Protein AF-A0A7V8AJM8-F1 (afdb_monomer)

Secondary structure (DSSP, 8-state):
----EEEE-TTS--EEEESSHHHHHHHHHHH-TT-EEE-TTS-EE-GGGEEEETTEEEETTTBS--HHHHHHHHHHHHHHTT-HHHHHHHHHTT--TT-B-TT--BHHHHHHHHT-HHHHHHHHHTT--TT-B-TT--BHHHHHHHTT-HHHHHHHHTT--

Radius of gyration: 16.64 Å; Cα contacts (8 Å, |Δi|>4): 277; chains: 1; bounding box: 39×29×52 Å

Structure (mmCIF, N/CA/C/O backbone):
data_AF-A0A7V8AJM8-F1
#
_entry.id   AF-A0A7V8AJM8-F1
#
loop_
_atom_site.group_PDB
_atom_site.id
_atom_site.type_symbol
_atom_site.label_atom_id
_atom_site.label_alt_id
_atom_site.label_comp_id
_atom_site.label_asym_id
_atom_site.label_entity_id
_atom_site.label_seq_id
_atom_site.pdbx_PDB_ins_code
_atom_site.Cartn_x
_atom_site.Cartn_y
_atom_site.Cartn_z
_atom_site.occupancy
_atom_site.B_iso_or_equiv
_atom_site.auth_seq_id
_atom_site.auth_comp_id
_atom_site.auth_asym_id
_atom_site.auth_atom_id
_atom_site.pdbx_PDB_model_num
ATOM 1 N N . MET A 1 1 ? 9.831 -7.418 -32.998 1.00 41.06 1 MET A N 1
ATOM 2 C CA . MET A 1 1 ? 9.689 -6.033 -32.496 1.00 41.06 1 MET A CA 1
ATOM 3 C C . MET A 1 1 ? 10.605 -5.941 -31.285 1.00 41.06 1 MET A C 1
ATOM 5 O O . MET A 1 1 ? 10.475 -6.839 -30.460 1.00 41.06 1 MET A O 1
ATOM 9 N N . PRO A 1 2 ? 11.560 -5.000 -31.186 1.00 46.84 2 PRO A N 1
ATOM 10 C CA . PRO A 1 2 ? 12.350 -4.884 -29.964 1.00 46.84 2 PRO A CA 1
ATOM 11 C C . PRO A 1 2 ? 11.398 -4.559 -28.809 1.00 46.84 2 PRO A C 1
ATOM 13 O O . PRO A 1 2 ? 10.550 -3.670 -28.919 1.00 46.84 2 PRO A O 1
ATOM 16 N N . SER A 1 3 ? 11.476 -5.359 -27.752 1.00 53.22 3 SER A N 1
ATOM 17 C CA . SER A 1 3 ? 10.741 -5.159 -26.510 1.00 53.22 3 SER A CA 1
ATOM 18 C C . SER A 1 3 ? 11.197 -3.839 -25.893 1.00 53.22 3 SER A C 1
ATOM 20 O O . SER A 1 3 ? 12.271 -3.790 -25.307 1.00 53.22 3 SER A O 1
ATOM 22 N N . ARG A 1 4 ? 10.427 -2.757 -26.060 1.00 66.94 4 ARG A N 1
ATOM 23 C CA . ARG A 1 4 ? 10.774 -1.463 -25.459 1.00 66.94 4 ARG A CA 1
ATOM 24 C C . ARG A 1 4 ? 10.470 -1.500 -23.969 1.00 66.94 4 ARG A C 1
ATOM 26 O O . ARG A 1 4 ? 9.311 -1.630 -23.579 1.00 66.94 4 ARG A O 1
ATOM 33 N N . TYR A 1 5 ? 11.518 -1.389 -23.166 1.00 68.81 5 TY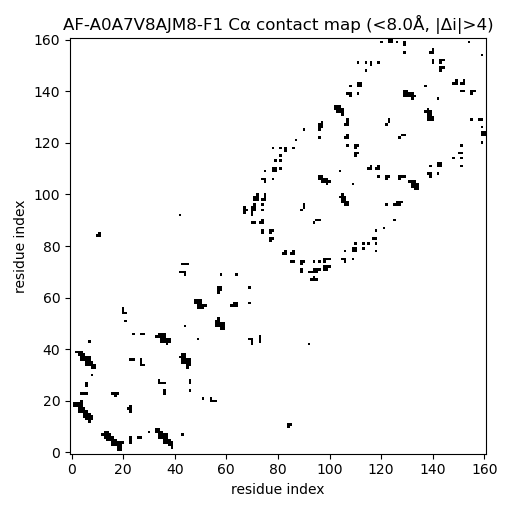R A N 1
ATOM 34 C CA . TYR A 1 5 ? 11.423 -1.139 -21.734 1.00 68.81 5 TYR A CA 1
ATOM 35 C C . TYR A 1 5 ? 11.445 0.365 -21.507 1.00 68.81 5 TYR A C 1
ATOM 37 O O . TYR A 1 5 ? 12.079 1.098 -22.269 1.00 68.81 5 TYR A O 1
ATOM 45 N N . TYR A 1 6 ? 10.763 0.837 -20.470 1.00 69.00 6 TYR A N 1
ATOM 46 C CA . TYR A 1 6 ? 10.775 2.255 -20.132 1.00 69.00 6 TYR A CA 1
ATOM 47 C C . TYR A 1 6 ? 11.229 2.480 -18.704 1.00 69.00 6 TYR A C 1
ATOM 49 O O . TYR A 1 6 ? 11.134 1.590 -17.871 1.00 69.00 6 TYR A O 1
ATOM 57 N N . VAL A 1 7 ? 11.696 3.684 -18.407 1.00 68.56 7 VAL A N 1
ATOM 58 C CA . VAL A 1 7 ? 11.983 4.093 -17.036 1.00 68.56 7 VAL A CA 1
ATOM 59 C C . VAL A 1 7 ? 11.163 5.325 -16.694 1.00 68.56 7 VAL A C 1
ATOM 61 O O . VAL A 1 7 ? 11.312 6.349 -17.364 1.00 68.56 7 VAL A O 1
ATOM 64 N N . LEU A 1 8 ? 10.329 5.201 -1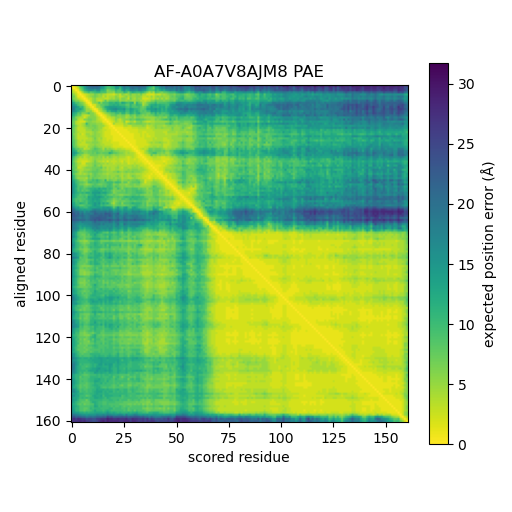5.657 1.00 68.44 8 LEU A N 1
ATOM 65 C CA . LEU A 1 8 ? 9.558 6.279 -15.038 1.00 68.44 8 LEU A CA 1
ATOM 66 C C . LEU A 1 8 ? 10.362 6.915 -13.900 1.00 68.44 8 LEU A C 1
ATOM 68 O O . LEU A 1 8 ? 10.925 6.195 -13.079 1.00 68.44 8 LEU A O 1
ATOM 72 N N . ALA A 1 9 ? 10.396 8.247 -13.847 1.00 63.47 9 ALA A N 1
ATOM 73 C CA . ALA A 1 9 ? 10.936 9.013 -12.715 1.00 63.47 9 ALA A CA 1
ATOM 74 C C . ALA A 1 9 ? 9.869 9.273 -11.627 1.00 63.47 9 ALA A C 1
ATOM 76 O O . ALA A 1 9 ? 8.682 9.039 -11.870 1.00 63.47 9 ALA A O 1
ATOM 77 N N . ASP A 1 10 ? 10.288 9.821 -10.477 1.00 57.84 10 ASP A N 1
ATOM 78 C CA . ASP A 1 10 ? 9.499 10.083 -9.249 1.00 57.84 10 ASP A CA 1
ATOM 79 C C . ASP A 1 10 ? 8.107 10.713 -9.448 1.00 57.84 10 ASP A C 1
ATOM 81 O O . ASP A 1 10 ? 7.215 10.570 -8.613 1.00 57.84 10 ASP A O 1
ATOM 85 N N . SER A 1 11 ? 7.894 11.420 -10.557 1.00 56.25 11 SER A N 1
ATOM 86 C CA . SER A 1 11 ? 6.644 12.113 -10.882 1.00 56.25 11 SER A CA 1
ATOM 87 C C . SER A 1 11 ? 5.763 11.398 -11.918 1.00 56.25 11 SER A C 1
ATOM 89 O O . SER A 1 11 ? 4.762 11.966 -12.353 1.00 56.25 11 SER A O 1
ATOM 91 N N . CYS A 1 12 ? 6.123 10.186 -12.363 1.00 55.50 12 CYS A N 1
ATOM 92 C CA . CYS A 1 12 ? 5.545 9.491 -13.529 1.00 55.50 12 CYS A CA 1
ATOM 93 C C . CYS A 1 12 ? 5.578 10.292 -14.854 1.00 55.50 12 CYS A C 1
ATOM 95 O O . CYS A 1 12 ? 4.997 9.842 -15.841 1.00 55.50 12 CYS A O 1
ATOM 97 N N . ALA A 1 13 ? 6.232 11.459 -14.904 1.00 52.03 13 ALA A N 1
ATOM 98 C CA . ALA A 1 13 ? 6.167 12.374 -16.047 1.00 52.03 13 ALA A CA 1
ATOM 99 C C . ALA A 1 13 ? 7.262 12.130 -17.100 1.00 52.03 13 ALA A C 1
ATOM 101 O O . ALA A 1 13 ? 7.064 12.429 -18.275 1.00 52.03 13 ALA A O 1
ATOM 102 N N . GLU A 1 14 ? 8.407 11.578 -16.697 1.00 58.50 14 GLU A N 1
ATOM 103 C CA . GLU A 1 14 ? 9.519 11.284 -17.603 1.00 58.50 14 GLU A CA 1
ATOM 104 C C . GLU A 1 14 ? 9.542 9.802 -17.970 1.00 58.50 14 GLU A C 1
ATOM 106 O O . GLU A 1 14 ? 9.678 8.950 -17.095 1.00 58.50 14 GLU A O 1
ATOM 111 N N . VAL A 1 15 ? 9.443 9.508 -19.269 1.00 63.44 15 VAL A N 1
ATOM 112 C CA . VAL A 1 15 ? 9.525 8.157 -19.833 1.00 63.44 15 VAL A CA 1
ATOM 113 C C . VAL A 1 15 ? 10.744 8.102 -20.750 1.00 63.44 15 VAL A C 1
ATOM 115 O O . VAL A 1 15 ? 10.738 8.702 -21.823 1.00 63.44 15 VAL A O 1
ATOM 118 N N . VAL A 1 16 ? 11.787 7.373 -20.352 1.00 73.81 16 VAL A N 1
ATOM 119 C CA . VAL A 1 16 ? 12.937 7.091 -21.235 1.00 73.81 16 VAL A CA 1
ATOM 120 C C . VAL A 1 16 ? 12.823 5.660 -21.730 1.00 73.81 16 VAL A C 1
ATOM 122 O O . VAL A 1 16 ? 12.668 4.755 -20.916 1.00 73.81 16 VAL A O 1
ATOM 125 N N . GLY A 1 17 ? 12.836 5.471 -23.051 1.00 73.75 17 GLY A N 1
ATOM 126 C CA . GLY A 1 17 ? 12.736 4.159 -23.687 1.00 73.75 17 GLY A CA 1
ATOM 127 C C . GLY A 1 17 ? 14.103 3.527 -23.935 1.00 73.75 17 GLY A C 1
ATOM 128 O O . GLY A 1 17 ? 15.051 4.220 -24.295 1.00 73.75 17 GLY A O 1
ATOM 129 N N . PHE A 1 18 ? 14.168 2.209 -23.785 1.00 77.00 18 PHE A N 1
ATOM 130 C CA . PHE A 1 18 ? 15.361 1.390 -23.967 1.00 77.00 18 PHE A CA 1
ATOM 131 C C . PHE A 1 18 ? 15.020 0.165 -24.821 1.00 77.00 18 PHE A C 1
ATOM 133 O O . PHE A 1 18 ? 13.945 -0.422 -24.672 1.00 77.00 18 PHE A O 1
ATOM 140 N N . ASP A 1 19 ? 15.933 -0.214 -25.716 1.00 78.75 19 ASP A N 1
ATOM 141 C CA . ASP A 1 19 ? 15.743 -1.343 -26.640 1.00 78.75 19 ASP A CA 1
ATOM 142 C C . ASP A 1 19 ? 16.055 -2.705 -26.000 1.00 78.75 19 ASP A C 1
ATOM 144 O O . ASP A 1 19 ? 15.661 -3.747 -26.530 1.00 78.75 19 ASP A O 1
ATOM 148 N N . ASP A 1 20 ? 16.736 -2.705 -24.854 1.00 77.00 20 ASP A N 1
ATOM 149 C CA . ASP A 1 20 ? 17.059 -3.897 -24.086 1.00 77.00 20 ASP A CA 1
ATOM 150 C C . ASP A 1 20 ? 16.900 -3.669 -22.577 1.00 77.00 20 ASP A C 1
ATOM 152 O O . ASP A 1 20 ? 16.936 -2.546 -22.062 1.00 77.00 20 ASP A O 1
ATOM 156 N N . LEU A 1 21 ? 16.709 -4.780 -21.871 1.00 71.19 21 LEU A N 1
ATOM 157 C CA . LEU A 1 21 ? 16.425 -4.786 -20.446 1.00 71.19 21 LEU A CA 1
ATOM 158 C C . LEU A 1 21 ? 17.625 -4.361 -19.590 1.00 71.19 21 LEU A C 1
ATOM 160 O O . LEU A 1 21 ? 17.435 -3.704 -18.572 1.00 71.19 21 LEU A O 1
ATOM 164 N N . VAL A 1 22 ? 18.843 -4.734 -19.986 1.00 76.31 22 VAL A N 1
ATOM 165 C CA . VAL A 1 22 ? 20.059 -4.484 -19.195 1.00 76.31 22 VAL A CA 1
ATOM 166 C C . VAL A 1 22 ? 20.358 -2.988 -19.160 1.00 76.31 22 VAL A C 1
ATOM 168 O O . VAL A 1 22 ? 20.676 -2.427 -18.108 1.00 76.31 22 VAL A O 1
ATOM 171 N N . THR A 1 23 ? 20.191 -2.313 -20.296 1.00 79.94 23 THR A N 1
ATOM 172 C CA . THR A 1 23 ? 20.344 -0.861 -20.383 1.00 79.94 23 THR A CA 1
ATOM 173 C C . THR A 1 23 ? 19.246 -0.142 -19.597 1.00 79.94 23 THR A C 1
ATOM 175 O O . THR A 1 23 ? 19.545 0.803 -18.864 1.00 79.94 23 THR A O 1
ATOM 178 N N . ALA A 1 24 ? 17.995 -0.614 -19.675 1.00 75.88 24 ALA A N 1
ATOM 179 C CA . ALA A 1 24 ? 16.896 -0.067 -18.878 1.00 75.88 24 ALA A CA 1
ATOM 180 C C . ALA A 1 24 ? 17.152 -0.203 -17.367 1.00 75.88 24 ALA A C 1
ATOM 182 O O . ALA A 1 24 ? 16.954 0.758 -16.624 1.00 75.88 24 ALA A O 1
ATOM 183 N N . GLU A 1 25 ? 17.626 -1.372 -16.921 1.00 73.50 25 GLU A N 1
ATOM 184 C CA . GLU A 1 25 ? 17.971 -1.662 -15.524 1.00 73.50 25 GLU A CA 1
ATOM 185 C C . GLU A 1 25 ? 19.104 -0.755 -15.028 1.00 73.50 25 GLU A C 1
ATOM 187 O O . GLU A 1 25 ? 19.001 -0.115 -13.983 1.00 73.50 25 GLU A O 1
ATOM 192 N N . THR A 1 26 ? 20.171 -0.630 -15.814 1.00 76.12 26 THR A N 1
ATOM 193 C CA . THR A 1 26 ? 21.302 0.233 -15.460 1.00 76.12 26 THR A CA 1
ATOM 194 C C . THR A 1 26 ? 20.854 1.691 -15.33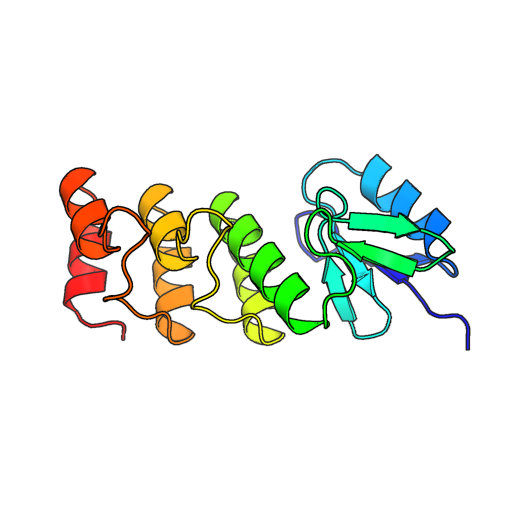3 1.00 76.12 26 THR A C 1
ATOM 196 O O . THR A 1 26 ? 21.235 2.384 -14.390 1.00 76.12 26 THR A O 1
ATOM 199 N N . ALA A 1 27 ? 20.001 2.158 -16.248 1.00 77.94 27 ALA A N 1
ATOM 200 C CA . ALA A 1 27 ? 19.500 3.526 -16.238 1.00 77.94 27 ALA A CA 1
ATOM 201 C C . ALA A 1 27 ? 18.556 3.815 -15.062 1.00 77.94 27 ALA A C 1
ATOM 203 O O . ALA A 1 27 ? 18.610 4.903 -14.488 1.00 77.94 27 ALA A O 1
ATOM 204 N N . VAL A 1 28 ? 17.692 2.866 -14.691 1.00 75.25 28 VAL A N 1
ATOM 205 C CA . VAL A 1 28 ? 16.796 3.042 -13.541 1.00 75.25 28 VAL A CA 1
ATOM 206 C C . VAL A 1 28 ? 17.559 2.985 -12.217 1.00 75.25 28 VAL A C 1
ATOM 208 O O . VAL A 1 28 ? 17.296 3.807 -11.346 1.00 75.25 28 VAL A O 1
ATOM 211 N N . LEU A 1 29 ? 18.566 2.111 -12.088 1.00 73.56 29 LEU A N 1
ATOM 212 C CA . LEU A 1 29 ? 19.439 2.060 -10.910 1.00 73.56 29 LEU A CA 1
ATOM 213 C C . LEU A 1 29 ? 20.261 3.347 -10.760 1.00 73.56 29 LEU A C 1
ATOM 215 O O . LEU A 1 29 ? 20.415 3.855 -9.652 1.00 73.56 29 LEU A O 1
ATOM 219 N N . ALA A 1 30 ? 20.743 3.912 -11.873 1.00 78.50 30 ALA A N 1
ATOM 220 C CA . ALA A 1 30 ? 21.486 5.172 -11.877 1.00 78.50 30 ALA A CA 1
ATOM 221 C C . ALA A 1 30 ? 20.635 6.389 -11.471 1.00 78.50 30 ALA A C 1
ATOM 223 O O . ALA A 1 30 ? 21.182 7.380 -10.990 1.00 78.50 30 ALA A O 1
ATOM 224 N N . ARG A 1 31 ? 19.309 6.329 -11.656 1.00 73.88 31 ARG A N 1
ATOM 225 C CA . ARG A 1 31 ? 18.384 7.404 -11.261 1.00 73.88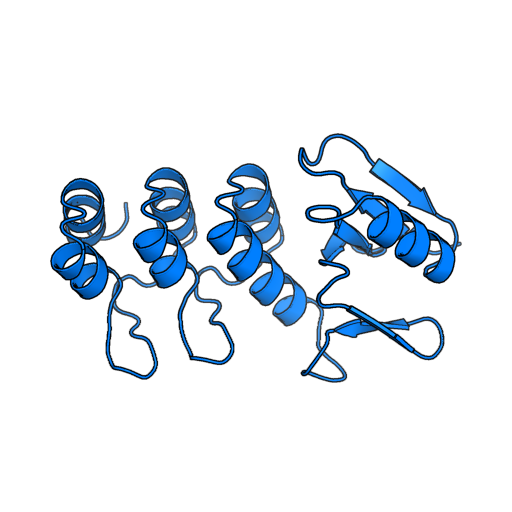 31 ARG A CA 1
ATOM 226 C C . ARG A 1 31 ? 18.121 7.463 -9.754 1.00 73.88 31 ARG A C 1
ATOM 228 O O . ARG A 1 31 ? 17.720 8.518 -9.276 1.00 73.88 31 ARG A O 1
ATOM 235 N N . GLY A 1 32 ? 18.399 6.390 -9.016 1.00 66.19 32 GLY A N 1
ATOM 236 C CA . GLY A 1 32 ? 18.229 6.341 -7.564 1.00 66.19 32 GLY A CA 1
ATOM 237 C C . GLY A 1 32 ? 16.816 5.960 -7.115 1.00 66.19 32 GLY A C 1
ATOM 238 O O . GLY A 1 32 ? 16.012 5.429 -7.885 1.00 66.19 32 GLY A O 1
ATOM 239 N N . GLU A 1 33 ? 16.538 6.167 -5.825 1.00 62.78 33 GLU A N 1
ATOM 240 C CA . GLU A 1 33 ? 15.267 5.776 -5.209 1.00 62.78 33 GLU A CA 1
ATOM 241 C C . GLU A 1 33 ? 14.077 6.448 -5.903 1.00 62.78 33 GLU A C 1
ATOM 243 O O . GLU A 1 33 ? 14.071 7.658 -6.081 1.00 62.78 33 GLU A O 1
ATOM 248 N N . GLY A 1 34 ? 13.061 5.652 -6.264 1.00 63.44 34 GLY A N 1
ATOM 249 C CA . GLY A 1 34 ? 11.808 6.159 -6.838 1.00 63.44 34 GLY A CA 1
ATOM 250 C C . GLY A 1 34 ? 11.721 6.140 -8.368 1.00 63.44 34 GLY A C 1
ATOM 251 O O . GLY A 1 34 ? 10.672 6.451 -8.931 1.00 63.44 34 GLY A O 1
ATOM 252 N N . ALA A 1 35 ? 12.763 5.663 -9.053 1.00 72.88 35 ALA A N 1
ATOM 253 C CA . ALA A 1 35 ? 12.674 5.307 -10.463 1.00 72.88 35 ALA A CA 1
ATOM 254 C C . ALA A 1 35 ? 12.101 3.884 -10.649 1.00 72.88 35 ALA A C 1
ATOM 256 O O . ALA A 1 35 ? 12.428 2.970 -9.894 1.00 72.88 35 ALA A O 1
ATOM 257 N N . TYR A 1 36 ? 11.249 3.686 -11.660 1.00 74.88 36 TYR A N 1
ATOM 258 C CA . TYR A 1 36 ? 10.572 2.408 -11.928 1.00 74.88 36 TYR A CA 1
ATOM 259 C C . TYR A 1 36 ? 10.830 1.950 -13.354 1.00 74.88 36 TYR A C 1
ATOM 261 O O . TYR A 1 36 ? 10.692 2.725 -14.299 1.00 74.88 36 TYR A O 1
ATOM 269 N N . LEU A 1 37 ? 11.146 0.671 -13.516 1.00 74.75 37 LEU A N 1
ATOM 270 C CA . LEU A 1 37 ? 11.285 0.029 -14.811 1.00 74.75 37 LEU A CA 1
ATOM 271 C C . LEU A 1 37 ? 9.921 -0.455 -15.285 1.00 74.75 37 LEU A C 1
ATOM 273 O O . LEU A 1 37 ? 9.244 -1.185 -14.581 1.00 74.75 37 LEU A O 1
ATOM 277 N N . VAL A 1 38 ? 9.506 -0.071 -16.478 1.00 73.56 38 VAL A N 1
ATOM 278 C CA . VAL A 1 38 ? 8.238 -0.468 -17.077 1.00 73.56 38 VAL A CA 1
ATOM 279 C C . VAL A 1 38 ? 8.499 -1.538 -18.124 1.00 73.56 38 VAL A C 1
ATOM 281 O O . VAL A 1 38 ? 9.305 -1.330 -19.035 1.00 73.56 38 VAL A O 1
ATOM 284 N N . ASP A 1 39 ? 7.827 -2.681 -18.005 1.00 69.88 39 ASP A N 1
ATOM 285 C CA . ASP A 1 39 ? 7.912 -3.730 -19.019 1.00 69.88 39 ASP A CA 1
ATOM 286 C C . ASP A 1 39 ? 7.105 -3.399 -20.286 1.00 69.88 39 ASP A C 1
ATOM 288 O O . ASP A 1 39 ? 6.390 -2.401 -20.389 1.00 69.88 39 ASP A O 1
ATOM 292 N N . THR A 1 40 ? 7.190 -4.294 -21.268 1.00 67.69 40 THR A N 1
ATOM 293 C CA . THR A 1 40 ? 6.449 -4.188 -22.535 1.00 67.69 40 THR A CA 1
ATOM 294 C C . THR A 1 40 ? 4.923 -4.199 -22.397 1.00 67.69 40 THR A C 1
ATOM 296 O O . THR A 1 40 ? 4.238 -3.836 -23.350 1.00 67.69 40 THR A O 1
ATOM 299 N N . GLN A 1 41 ? 4.377 -4.614 -21.251 1.00 66.62 41 GLN A N 1
ATOM 300 C CA . GLN A 1 41 ? 2.940 -4.575 -20.960 1.00 66.62 41 GLN A CA 1
ATOM 301 C C . GLN A 1 41 ? 2.531 -3.252 -20.291 1.00 66.62 41 GLN A C 1
ATOM 303 O O . GLN A 1 41 ? 1.351 -3.008 -20.028 1.00 66.62 41 GLN A O 1
ATOM 308 N N . GLY A 1 42 ? 3.492 -2.362 -20.036 1.00 68.50 42 GLY A N 1
ATOM 309 C CA . GLY A 1 42 ? 3.237 -1.082 -19.398 1.00 68.50 42 GLY A CA 1
ATOM 310 C C . GLY A 1 42 ? 3.070 -1.194 -17.884 1.00 68.50 42 GLY A C 1
ATOM 311 O O . GLY A 1 42 ? 2.386 -0.340 -17.309 1.00 68.50 42 GLY A O 1
ATOM 312 N N . VAL A 1 43 ? 3.632 -2.232 -17.250 1.00 67.50 43 VAL A N 1
ATOM 313 C CA . VAL A 1 43 ? 3.651 -2.351 -15.787 1.00 67.50 43 VAL A CA 1
ATOM 314 C C . VAL A 1 43 ? 4.958 -1.827 -15.226 1.00 67.50 43 VAL A C 1
ATOM 316 O O . VAL A 1 43 ? 6.010 -2.312 -15.640 1.00 67.50 43 VAL A O 1
ATOM 319 N N . PRO A 1 44 ? 4.910 -0.852 -14.298 1.00 71.38 44 PRO A N 1
ATOM 320 C CA . PRO A 1 44 ? 6.099 -0.385 -13.602 1.00 71.38 44 PRO A CA 1
ATOM 321 C C . PRO A 1 44 ? 6.528 -1.416 -12.563 1.00 71.38 44 PRO A C 1
ATOM 323 O O . PRO A 1 44 ? 5.672 -2.000 -11.915 1.00 71.38 44 PRO A O 1
ATOM 326 N N . TYR A 1 45 ? 7.828 -1.564 -12.355 1.00 70.81 45 TYR A N 1
ATOM 327 C CA . TYR A 1 45 ? 8.476 -2.388 -11.346 1.00 70.81 45 TYR A CA 1
ATOM 328 C C . TYR A 1 45 ? 9.577 -1.584 -10.675 1.00 70.81 45 TYR A C 1
ATOM 330 O O . TYR A 1 45 ? 10.342 -0.879 -11.337 1.00 70.81 45 TYR A O 1
ATOM 338 N N . GLN A 1 46 ? 9.681 -1.715 -9.361 1.00 68.12 46 GLN A N 1
ATOM 339 C CA . GLN A 1 46 ? 10.806 -1.157 -8.629 1.00 68.12 46 GLN A CA 1
ATOM 340 C C . GLN A 1 46 ? 12.092 -1.956 -8.852 1.00 68.12 46 GLN A C 1
ATOM 342 O O . GLN A 1 46 ? 12.087 -3.162 -8.624 1.00 68.12 46 GLN A O 1
ATOM 347 N N . PRO A 1 47 ? 13.211 -1.315 -9.233 1.00 65.69 47 PRO A N 1
ATOM 348 C CA . PRO A 1 47 ? 14.480 -2.006 -9.468 1.00 65.69 47 PRO A CA 1
ATOM 349 C C . PRO A 1 47 ? 15.037 -2.663 -8.211 1.00 65.69 47 PRO A C 1
ATOM 351 O O . PRO A 1 47 ? 15.643 -3.722 -8.294 1.00 65.69 47 PRO A O 1
ATOM 354 N N . SER A 1 48 ? 14.808 -2.050 -7.046 1.00 65.31 48 SER A N 1
ATOM 355 C CA . SER A 1 48 ? 15.195 -2.580 -5.732 1.00 65.31 48 SER A CA 1
ATOM 356 C C . SER A 1 48 ? 14.550 -3.931 -5.433 1.00 65.31 48 SER A C 1
ATOM 358 O O . SER A 1 48 ? 15.076 -4.692 -4.630 1.00 65.31 48 SER A O 1
ATOM 360 N N . LEU A 1 49 ? 13.427 -4.233 -6.081 1.00 63.44 49 LEU A N 1
ATOM 361 C CA . LEU A 1 49 ? 12.704 -5.487 -5.964 1.00 63.44 49 LEU A CA 1
ATOM 362 C C . LEU A 1 49 ? 12.915 -6.380 -7.185 1.00 63.44 49 LEU A C 1
ATOM 364 O O . LEU A 1 49 ? 12.260 -7.409 -7.285 1.00 63.44 49 LEU A O 1
ATOM 368 N N . LEU A 1 50 ? 13.828 -6.035 -8.095 1.00 66.69 50 LEU A N 1
ATOM 369 C CA . LEU A 1 50 ? 14.130 -6.797 -9.299 1.00 66.69 50 LEU A CA 1
ATOM 370 C C . LEU A 1 50 ? 15.555 -7.364 -9.274 1.00 66.69 50 LEU A C 1
ATOM 372 O O . LEU A 1 50 ? 16.460 -6.848 -8.629 1.00 66.69 50 LEU A O 1
ATOM 376 N N . ARG A 1 51 ? 15.753 -8.446 -10.020 1.00 65.44 51 ARG A N 1
ATOM 377 C CA . ARG A 1 51 ? 17.044 -9.012 -10.391 1.00 65.44 51 ARG A CA 1
ATOM 378 C C . ARG A 1 51 ? 16.976 -9.431 -11.850 1.00 65.44 51 ARG A C 1
ATOM 380 O O . ARG A 1 51 ? 16.061 -10.159 -12.233 1.00 65.44 51 ARG A O 1
ATOM 387 N N . VAL A 1 52 ? 17.946 -9.027 -12.662 1.00 63.69 52 VAL A N 1
ATOM 388 C CA . VAL A 1 52 ? 18.069 -9.563 -14.019 1.00 63.69 52 VAL A CA 1
ATOM 389 C C . VAL A 1 52 ? 18.854 -10.869 -14.010 1.00 63.69 52 VAL A C 1
ATOM 391 O O . VAL A 1 52 ? 20.015 -10.926 -13.611 1.00 63.69 52 VAL A O 1
ATOM 394 N N . GLU A 1 53 ? 18.220 -11.937 -14.490 1.00 66.56 53 GLU A N 1
ATOM 395 C CA . GLU A 1 53 ? 18.875 -13.221 -14.746 1.00 66.56 53 GLU A CA 1
ATOM 396 C C . GLU A 1 53 ? 18.529 -13.704 -16.156 1.00 66.56 53 GLU A C 1
ATOM 398 O O . GLU A 1 53 ? 17.363 -13.764 -16.549 1.00 66.56 53 GLU A O 1
ATOM 403 N N . GLY A 1 54 ? 19.552 -14.025 -16.956 1.00 64.62 54 GLY A N 1
ATOM 404 C CA . GLY A 1 54 ? 19.366 -14.551 -18.314 1.00 64.62 54 GLY A CA 1
ATOM 405 C C . GLY A 1 54 ? 18.571 -13.632 -19.255 1.00 64.62 54 GLY A C 1
ATOM 406 O O . GLY A 1 54 ? 17.871 -14.129 -20.135 1.00 64.62 54 GLY A O 1
ATOM 407 N N . GLY A 1 55 ? 18.631 -12.308 -19.053 1.00 62.06 55 GLY A N 1
ATOM 408 C CA . GLY A 1 55 ? 17.885 -11.324 -19.850 1.00 62.06 55 GLY A CA 1
ATOM 409 C C . GLY A 1 55 ? 16.398 -11.214 -19.496 1.00 62.06 55 GLY A C 1
ATOM 410 O O . GLY A 1 55 ? 15.615 -10.702 -20.295 1.00 62.06 55 GLY A O 1
ATOM 411 N N . ARG A 1 56 ? 15.990 -11.703 -18.320 1.00 61.31 56 ARG A N 1
ATOM 412 C CA . ARG A 1 56 ? 14.623 -11.593 -17.795 1.00 61.31 56 ARG A CA 1
ATOM 413 C C . ARG A 1 56 ? 14.622 -10.851 -16.466 1.00 61.31 56 ARG A C 1
ATOM 415 O O . ARG A 1 56 ? 15.547 -11.005 -15.677 1.00 61.31 56 ARG A O 1
ATOM 422 N N . LEU A 1 57 ? 13.553 -10.100 -16.219 1.00 59.84 57 LEU A N 1
ATOM 423 C CA . LEU A 1 57 ? 13.250 -9.522 -14.913 1.00 59.84 57 LEU A CA 1
ATOM 424 C C . LEU A 1 57 ? 12.725 -10.620 -13.991 1.00 59.84 57 LEU A C 1
ATOM 426 O O . LEU A 1 57 ? 11.691 -11.226 -14.276 1.00 59.84 57 LEU A O 1
ATOM 430 N N . LEU A 1 58 ? 13.424 -10.858 -12.891 1.00 57.06 58 LEU A N 1
ATOM 431 C CA . LEU A 1 58 ? 12.936 -11.623 -11.751 1.00 57.06 58 LEU A CA 1
ATOM 432 C C . LEU A 1 58 ? 12.654 -10.650 -10.615 1.00 57.06 58 LEU A C 1
ATOM 434 O O . LEU A 1 58 ? 13.385 -9.684 -10.460 1.00 57.06 58 LEU A O 1
ATOM 438 N N . TYR A 1 59 ? 11.630 -10.890 -9.806 1.00 59.22 59 TYR A N 1
ATOM 439 C CA . TYR A 1 59 ? 11.425 -10.103 -8.590 1.00 59.22 59 TYR A CA 1
ATOM 440 C C . TYR A 1 59 ? 12.183 -10.772 -7.427 1.00 59.22 59 TYR A C 1
ATOM 442 O O . TYR A 1 59 ? 12.152 -12.002 -7.289 1.00 59.22 59 TYR A O 1
ATOM 450 N N . MET A 1 60 ? 12.862 -9.996 -6.583 1.00 52.44 60 MET A N 1
ATOM 451 C CA . MET A 1 60 ? 13.623 -10.512 -5.445 1.00 52.44 60 MET A CA 1
ATOM 452 C C . MET A 1 60 ? 12.713 -11.293 -4.482 1.00 52.44 60 MET A C 1
ATOM 454 O O . MET A 1 60 ? 11.678 -10.801 -4.043 1.00 52.44 60 MET A O 1
ATOM 458 N N . GLY A 1 61 ? 13.119 -12.518 -4.132 1.00 47.72 61 GLY A N 1
ATOM 459 C CA . GLY A 1 61 ? 12.493 -13.325 -3.075 1.00 47.72 61 GLY A CA 1
ATOM 460 C C . GLY A 1 61 ? 11.322 -14.227 -3.482 1.00 47.72 61 GLY A C 1
ATOM 461 O O . GLY A 1 61 ? 10.862 -14.996 -2.644 1.00 47.72 61 GLY A O 1
ATOM 462 N N . LEU A 1 62 ? 10.854 -14.193 -4.734 1.00 45.12 62 LEU A N 1
ATOM 463 C CA . LEU A 1 62 ? 9.643 -14.929 -5.148 1.00 45.12 62 LEU A CA 1
ATOM 464 C C . LEU A 1 62 ? 9.803 -15.773 -6.434 1.00 45.12 62 LEU A C 1
ATOM 466 O O . LEU A 1 62 ? 8.856 -16.422 -6.871 1.00 45.12 62 LEU A O 1
ATOM 470 N N . GLY A 1 63 ? 11.003 -15.848 -7.021 1.00 60.12 63 GLY A N 1
ATOM 471 C CA . GLY A 1 63 ? 11.256 -16.692 -8.198 1.00 60.12 63 GLY A CA 1
ATOM 472 C C . GLY A 1 63 ? 10.429 -16.275 -9.427 1.00 60.12 63 GLY A C 1
ATOM 473 O O . GLY A 1 63 ? 10.386 -15.097 -9.777 1.00 60.12 63 GLY A O 1
ATOM 474 N N . HIS A 1 64 ? 9.794 -17.237 -10.113 1.00 45.22 64 HIS A N 1
ATOM 475 C CA . HIS A 1 64 ? 8.883 -16.972 -11.235 1.00 45.22 64 HIS A CA 1
ATOM 476 C C . HIS A 1 64 ? 7.535 -16.474 -10.729 1.00 45.22 64 HIS A C 1
ATOM 478 O O . HIS A 1 64 ? 6.675 -17.269 -10.352 1.00 45.22 64 HIS A O 1
ATOM 484 N N . ILE A 1 65 ? 7.321 -15.169 -10.793 1.00 50.34 65 ILE A N 1
ATOM 485 C CA . ILE A 1 65 ? 6.041 -14.578 -10.430 1.00 50.34 65 ILE A CA 1
ATOM 486 C C . ILE A 1 65 ? 5.316 -14.086 -11.658 1.00 50.34 65 ILE A C 1
ATOM 488 O O . ILE A 1 65 ? 5.902 -13.528 -12.585 1.00 50.34 65 ILE A O 1
ATOM 492 N N . ASN A 1 66 ? 4.010 -14.305 -11.661 1.00 54.41 66 ASN A N 1
ATOM 493 C CA . ASN A 1 66 ? 3.148 -13.693 -12.644 1.00 54.41 66 ASN A CA 1
ATOM 494 C C . ASN A 1 66 ? 3.040 -12.183 -12.371 1.00 54.41 66 ASN A C 1
ATOM 496 O O . ASN A 1 66 ? 3.167 -11.704 -11.246 1.00 54.41 66 ASN A O 1
ATOM 500 N N . HIS A 1 67 ? 2.780 -11.444 -13.443 1.00 59.53 67 HIS A N 1
ATOM 501 C CA . HIS A 1 67 ? 2.643 -9.988 -13.517 1.00 59.53 67 HIS A CA 1
ATOM 502 C C . HIS A 1 67 ? 1.860 -9.326 -12.361 1.00 59.53 67 HIS A C 1
ATOM 504 O O . HIS A 1 67 ? 2.131 -8.189 -11.988 1.00 59.53 67 HIS A O 1
ATOM 510 N N . ARG A 1 68 ? 0.902 -10.053 -11.772 1.00 62.78 68 ARG A N 1
ATOM 511 C CA . ARG A 1 68 ? 0.016 -9.576 -10.707 1.00 62.78 68 ARG A CA 1
ATOM 512 C C . ARG A 1 68 ? 0.732 -9.370 -9.367 1.00 62.78 68 ARG A C 1
ATOM 514 O O . ARG A 1 68 ? 0.567 -8.325 -8.759 1.00 62.78 68 ARG A O 1
ATOM 521 N N . GLN A 1 69 ? 1.590 -10.298 -8.949 1.00 63.66 69 GLN A N 1
ATOM 522 C CA . GLN A 1 69 ? 2.285 -10.178 -7.658 1.00 63.66 69 GLN A CA 1
ATOM 523 C C . GLN A 1 69 ? 3.355 -9.071 -7.657 1.00 63.66 69 GLN A C 1
ATOM 525 O O . GLN A 1 69 ? 3.641 -8.491 -6.613 1.00 63.66 69 GLN A O 1
ATOM 530 N N . GLY A 1 70 ? 3.917 -8.735 -8.827 1.00 70.56 70 GLY A N 1
ATOM 531 C CA . GLY A 1 70 ? 4.792 -7.567 -8.967 1.00 70.56 70 GLY A CA 1
ATOM 532 C C . GLY A 1 70 ? 4.034 -6.256 -8.735 1.00 70.56 70 GLY A C 1
ATOM 533 O O . GLY A 1 70 ? 4.511 -5.392 -8.007 1.00 70.56 70 GLY A O 1
ATOM 534 N N . LEU A 1 71 ? 2.824 -6.130 -9.294 1.00 75.81 71 LEU A N 1
ATOM 535 C CA . LEU A 1 71 ? 1.946 -4.974 -9.070 1.00 75.81 71 LEU A CA 1
ATOM 536 C C . LEU A 1 71 ? 1.562 -4.809 -7.594 1.00 75.81 71 LEU A C 1
ATOM 538 O O . LEU A 1 71 ? 1.588 -3.689 -7.088 1.00 75.81 71 LEU A O 1
ATOM 542 N N . ASP A 1 72 ? 1.259 -5.912 -6.912 1.00 85.19 72 ASP A N 1
ATOM 543 C CA . ASP A 1 72 ? 0.905 -5.927 -5.489 1.00 85.19 72 ASP A CA 1
ATOM 544 C C . ASP A 1 72 ? 2.059 -5.403 -4.620 1.00 85.19 72 ASP A C 1
ATOM 546 O O . ASP A 1 72 ? 1.867 -4.534 -3.769 1.00 85.19 72 ASP A O 1
ATOM 550 N N . ALA A 1 73 ? 3.284 -5.863 -4.876 1.00 79.94 73 ALA A N 1
ATOM 551 C CA . ALA A 1 73 ? 4.463 -5.401 -4.150 1.00 79.94 73 ALA A CA 1
ATOM 552 C C . ALA A 1 73 ? 4.799 -3.925 -4.439 1.00 79.94 73 ALA A C 1
ATOM 554 O O . ALA A 1 73 ? 5.085 -3.163 -3.512 1.00 79.94 73 ALA A O 1
ATOM 555 N N . ASN A 1 74 ? 4.672 -3.478 -5.693 1.00 80.75 74 ASN A N 1
ATOM 556 C CA . ASN A 1 74 ? 4.861 -2.066 -6.032 1.00 80.75 74 ASN A CA 1
ATOM 557 C C . ASN A 1 74 ? 3.805 -1.162 -5.375 1.00 80.75 74 ASN A C 1
ATOM 559 O O . ASN A 1 74 ? 4.110 -0.028 -5.000 1.00 80.75 74 ASN A O 1
ATOM 563 N N . LEU A 1 75 ? 2.568 -1.651 -5.221 1.00 88.62 75 LEU A N 1
ATOM 564 C CA . LEU A 1 75 ? 1.522 -0.936 -4.496 1.00 88.62 75 LEU A CA 1
ATOM 565 C C . LEU A 1 75 ? 1.918 -0.731 -3.031 1.00 88.62 75 LEU A C 1
ATOM 567 O O . LEU A 1 75 ? 1.851 0.403 -2.556 1.00 88.62 75 LEU A O 1
ATOM 571 N N . ILE A 1 76 ? 2.351 -1.791 -2.334 1.00 88.31 76 ILE A N 1
ATOM 572 C CA . ILE A 1 76 ? 2.809 -1.696 -0.937 1.00 88.31 76 ILE A CA 1
ATOM 573 C C . ILE A 1 76 ? 3.889 -0.629 -0.796 1.00 88.31 76 ILE A C 1
ATOM 575 O O . ILE A 1 76 ? 3.817 0.219 0.093 1.00 88.31 76 ILE A O 1
ATOM 579 N N . GLU A 1 77 ? 4.865 -0.628 -1.694 1.00 83.00 77 GLU A N 1
ATOM 580 C CA . GLU A 1 77 ? 5.957 0.325 -1.609 1.00 83.00 77 GLU A CA 1
ATOM 581 C C . GLU A 1 77 ? 5.522 1.760 -1.933 1.00 83.00 77 GLU A C 1
ATOM 583 O O . GLU A 1 77 ? 5.882 2.698 -1.218 1.00 83.00 77 GLU A O 1
ATOM 588 N N . GLY A 1 78 ? 4.691 1.949 -2.963 1.00 85.44 78 GLY A N 1
ATOM 589 C CA . GLY A 1 78 ? 4.100 3.254 -3.268 1.00 85.44 78 GLY A CA 1
ATOM 590 C C . GLY A 1 78 ? 3.335 3.825 -2.070 1.00 85.44 78 GLY A C 1
ATOM 591 O O . GLY A 1 78 ? 3.409 5.025 -1.797 1.00 85.44 78 GLY A O 1
ATOM 592 N N . VAL A 1 79 ? 2.659 2.959 -1.310 1.00 90.69 79 VAL A N 1
ATOM 593 C CA . VAL A 1 79 ? 1.976 3.326 -0.066 1.00 90.69 79 VAL A CA 1
ATOM 594 C C . VAL A 1 79 ? 2.965 3.688 1.043 1.00 90.69 79 VAL A C 1
ATOM 596 O O . VAL A 1 79 ? 2.780 4.718 1.694 1.00 90.69 79 VAL A O 1
ATOM 599 N N . GLN A 1 80 ? 4.017 2.893 1.252 1.00 86.88 80 GLN A N 1
ATOM 600 C CA . GLN A 1 80 ? 5.055 3.168 2.256 1.00 86.88 80 GLN A CA 1
ATOM 601 C C . GLN A 1 80 ? 5.754 4.509 2.006 1.00 86.88 80 GLN A C 1
ATOM 603 O O . GLN A 1 80 ? 5.995 5.262 2.948 1.00 86.88 80 GLN A O 1
ATOM 608 N N . LYS A 1 81 ? 6.011 4.839 0.735 1.00 83.06 81 LYS A N 1
ATOM 609 C CA . LYS A 1 81 ? 6.578 6.129 0.313 1.00 83.06 81 LYS A CA 1
ATOM 610 C C . LYS A 1 81 ? 5.563 7.278 0.344 1.00 83.06 81 LYS A C 1
ATOM 612 O O . LYS A 1 81 ? 5.944 8.434 0.197 1.00 83.06 81 LYS A O 1
ATOM 617 N N . GLY A 1 82 ? 4.270 6.988 0.506 1.00 82.81 82 GLY A N 1
ATOM 618 C CA . GLY A 1 82 ? 3.199 7.986 0.437 1.00 82.81 82 GLY A CA 1
ATOM 619 C C . GLY A 1 82 ? 3.011 8.597 -0.957 1.00 82.81 82 GLY A C 1
ATOM 620 O O . GLY A 1 82 ? 2.418 9.670 -1.083 1.00 82.81 82 GLY A O 1
ATOM 621 N N . ALA A 1 83 ? 3.506 7.935 -2.005 1.00 84.19 83 ALA A N 1
ATOM 622 C CA . ALA A 1 83 ? 3.530 8.442 -3.369 1.00 84.19 83 ALA A CA 1
ATOM 623 C C . ALA A 1 83 ? 2.159 8.257 -4.045 1.00 84.19 83 ALA A C 1
ATOM 625 O O . ALA A 1 83 ? 1.938 7.328 -4.822 1.00 84.19 83 ALA A O 1
ATOM 626 N N . LEU A 1 84 ? 1.213 9.152 -3.746 1.00 86.56 84 LEU A N 1
ATOM 627 C CA . LEU A 1 84 ? -0.181 9.063 -4.203 1.00 86.56 84 LEU A CA 1
ATOM 628 C C . LEU A 1 84 ? -0.352 8.822 -5.723 1.00 86.56 84 LEU A C 1
ATOM 630 O O . LEU A 1 84 ? -1.159 7.957 -6.081 1.00 86.56 84 LEU A O 1
ATOM 634 N N . PRO A 1 85 ? 0.389 9.498 -6.635 1.00 82.62 85 PRO A N 1
ATOM 635 C CA . PRO A 1 85 ? 0.281 9.230 -8.073 1.00 82.62 85 PRO A CA 1
ATOM 636 C C . PRO A 1 85 ? 0.618 7.779 -8.432 1.00 82.62 85 PRO A C 1
ATOM 638 O O . PRO A 1 85 ? -0.013 7.190 -9.309 1.00 82.62 85 PRO A O 1
ATOM 641 N N . MET A 1 86 ? 1.566 7.186 -7.710 1.00 79.25 86 MET A N 1
ATOM 642 C CA . MET A 1 86 ? 2.025 5.820 -7.922 1.00 79.25 86 MET A CA 1
ATOM 643 C C . MET A 1 86 ? 1.016 4.802 -7.423 1.00 79.25 86 MET A C 1
ATOM 645 O O . MET A 1 86 ? 0.634 3.906 -8.169 1.00 79.25 86 MET A O 1
ATOM 649 N N . VAL A 1 87 ? 0.519 4.992 -6.198 1.00 89.12 87 VAL A N 1
ATOM 650 C CA . VAL A 1 87 ? -0.557 4.167 -5.628 1.00 89.12 87 VAL A CA 1
ATOM 6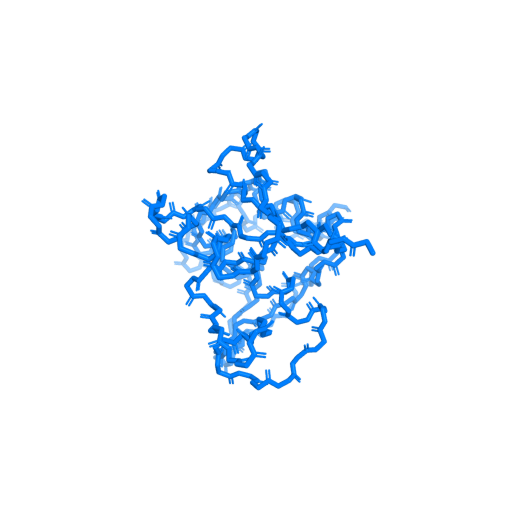51 C C . VAL A 1 87 ? -1.744 4.134 -6.594 1.00 89.12 87 VAL A C 1
ATOM 653 O O . VAL A 1 87 ? -2.244 3.065 -6.936 1.00 89.12 87 VAL A O 1
ATOM 656 N N . LYS A 1 88 ? -2.141 5.298 -7.127 1.00 89.19 88 LYS A N 1
ATOM 657 C CA . LYS A 1 88 ? -3.222 5.397 -8.116 1.00 89.19 88 LYS A CA 1
ATOM 658 C C . LYS A 1 88 ? -2.903 4.650 -9.410 1.00 89.19 88 LYS A C 1
ATOM 660 O O . LYS A 1 88 ? -3.774 3.953 -9.935 1.00 89.19 88 LYS A O 1
ATOM 665 N N . ALA A 1 89 ? -1.685 4.789 -9.929 1.00 82.75 89 ALA A N 1
ATOM 666 C CA . ALA A 1 89 ? -1.258 4.101 -11.142 1.00 82.75 89 ALA A CA 1
ATOM 667 C C . ALA A 1 89 ? -1.294 2.574 -10.968 1.00 82.75 89 ALA A C 1
ATOM 669 O O . ALA A 1 89 ? -1.853 1.887 -11.821 1.00 82.75 89 ALA A O 1
ATOM 670 N N . PHE A 1 90 ? -0.781 2.049 -9.852 1.00 85.31 90 PHE A N 1
ATOM 671 C CA . PHE A 1 90 ? -0.767 0.610 -9.574 1.00 85.31 90 PHE A CA 1
ATOM 672 C C . PHE A 1 90 ? -2.172 0.030 -9.426 1.00 85.31 90 PHE A C 1
ATOM 674 O O . PHE A 1 90 ? -2.480 -0.973 -10.068 1.00 85.31 90 PHE A O 1
ATOM 681 N N . LEU A 1 91 ? -3.057 0.700 -8.684 1.00 89.62 91 LEU A N 1
ATOM 682 C CA . LEU A 1 91 ? -4.458 0.282 -8.558 1.00 89.62 91 LEU A CA 1
ATOM 683 C C . LEU A 1 91 ? -5.178 0.300 -9.915 1.00 89.62 91 LEU A C 1
ATOM 685 O O . LEU A 1 91 ? -5.873 -0.650 -10.262 1.00 89.62 91 LEU A O 1
ATOM 689 N N . THR A 1 92 ? -4.946 1.328 -10.739 1.00 87.25 92 THR A N 1
ATOM 690 C CA . THR A 1 92 ? -5.525 1.415 -12.097 1.00 87.25 92 THR A CA 1
ATOM 691 C C . THR A 1 92 ? -5.023 0.292 -13.012 1.00 87.25 92 THR A C 1
ATOM 693 O O . THR A 1 92 ? -5.732 -0.143 -13.918 1.00 87.25 92 THR A O 1
ATOM 696 N N . LYS A 1 93 ? -3.800 -0.194 -12.781 1.00 80.56 93 LYS A N 1
ATOM 697 C CA . LYS A 1 93 ? -3.194 -1.316 -13.509 1.00 80.56 93 LYS A CA 1
ATOM 698 C C . LYS A 1 93 ? -3.588 -2.689 -12.956 1.00 80.56 93 LYS A C 1
ATOM 700 O O . LYS A 1 93 ? -3.176 -3.694 -13.526 1.00 80.56 93 LYS A O 1
ATOM 705 N N . GLY A 1 94 ? -4.411 -2.739 -11.908 1.00 84.88 94 GLY A N 1
ATOM 706 C CA . GLY A 1 94 ? -4.955 -3.978 -11.355 1.00 84.88 94 GLY A CA 1
ATOM 707 C C . GLY A 1 94 ? -4.144 -4.582 -10.210 1.00 84.88 94 GLY A C 1
ATOM 708 O O . GLY A 1 94 ? -4.299 -5.776 -9.955 1.00 84.88 94 GLY A O 1
ATOM 709 N N . ALA A 1 95 ? -3.300 -3.792 -9.534 1.00 87.94 95 ALA A N 1
ATOM 710 C CA . ALA A 1 95 ? -2.761 -4.188 -8.233 1.00 87.94 95 ALA A CA 1
ATOM 711 C C . ALA A 1 95 ? -3.911 -4.487 -7.262 1.00 87.94 95 ALA A C 1
ATOM 713 O O . ALA A 1 95 ? -4.910 -3.762 -7.239 1.00 87.94 95 ALA A O 1
ATOM 714 N N . ASP A 1 96 ? -3.770 -5.541 -6.465 1.00 91.31 96 ASP A N 1
ATOM 715 C CA . ASP A 1 96 ? -4.751 -5.888 -5.448 1.00 91.31 96 ASP A CA 1
ATOM 716 C C . ASP A 1 96 ? -4.710 -4.846 -4.314 1.00 91.31 96 ASP A C 1
ATOM 718 O O . ASP A 1 96 ? -3.693 -4.738 -3.626 1.00 91.31 96 ASP A O 1
ATOM 722 N N . PRO A 1 97 ? -5.790 -4.087 -4.049 1.00 93.56 97 PRO A N 1
ATOM 723 C CA . PRO A 1 97 ? -5.849 -3.161 -2.911 1.00 93.56 97 PRO A CA 1
ATOM 724 C C . PRO A 1 97 ? -5.670 -3.861 -1.551 1.00 93.56 97 PRO A C 1
ATOM 726 O O . PRO A 1 97 ? -5.370 -3.202 -0.555 1.00 93.56 97 PRO A O 1
ATOM 729 N N . ASN A 1 98 ? -5.841 -5.187 -1.505 1.00 93.69 98 ASN A N 1
ATOM 730 C CA . ASN A 1 98 ? -5.636 -6.042 -0.338 1.00 93.69 98 ASN A CA 1
ATOM 731 C C . ASN A 1 98 ? -4.270 -6.733 -0.319 1.00 93.69 98 ASN A C 1
ATOM 733 O O . ASN A 1 98 ? -4.056 -7.610 0.525 1.00 93.69 98 ASN A O 1
ATOM 737 N N . ALA A 1 99 ? -3.358 -6.343 -1.216 1.00 91.06 99 ALA A N 1
ATOM 738 C CA . ALA A 1 99 ? -1.975 -6.792 -1.208 1.00 91.06 99 ALA A CA 1
ATOM 739 C C . ALA A 1 99 ? -1.379 -6.688 0.200 1.00 91.06 99 ALA A C 1
ATOM 741 O O . ALA A 1 99 ? -1.680 -5.755 0.955 1.00 91.06 99 ALA A O 1
ATOM 742 N N . THR A 1 100 ? -0.523 -7.649 0.540 1.00 89.31 100 THR A N 1
ATOM 743 C CA . THR A 1 100 ? 0.185 -7.714 1.819 1.00 89.31 100 THR A CA 1
ATOM 744 C C . THR A 1 100 ? 1.676 -7.895 1.593 1.00 89.31 100 THR A C 1
ATOM 746 O O . THR A 1 100 ? 2.079 -8.592 0.663 1.00 89.31 100 THR A O 1
ATOM 749 N N . ASP A 1 101 ? 2.493 -7.321 2.473 1.00 83.88 101 ASP A N 1
ATOM 750 C CA . ASP A 1 101 ? 3.922 -7.627 2.519 1.00 83.88 101 ASP A CA 1
ATOM 751 C C . ASP A 1 101 ? 4.195 -9.032 3.099 1.00 83.88 101 ASP A C 1
ATOM 753 O O . ASP A 1 101 ? 3.285 -9.780 3.469 1.00 83.88 101 ASP A O 1
ATOM 757 N N . THR A 1 102 ? 5.473 -9.400 3.206 1.00 79.56 102 THR A N 1
ATOM 758 C CA . THR A 1 102 ? 5.913 -10.699 3.747 1.00 79.56 102 THR A CA 1
ATOM 759 C C . THR A 1 102 ? 5.579 -10.911 5.226 1.00 79.56 102 THR A C 1
ATOM 761 O O . THR A 1 102 ? 5.663 -12.039 5.707 1.00 79.56 102 THR A O 1
ATOM 764 N N . ARG A 1 103 ? 5.188 -9.858 5.952 1.00 78.31 103 ARG A N 1
ATOM 765 C CA . ARG A 1 103 ? 4.728 -9.918 7.349 1.00 78.31 103 ARG A CA 1
ATOM 766 C C . ARG A 1 103 ? 3.201 -9.952 7.451 1.00 78.31 103 ARG A C 1
ATOM 768 O O . ARG A 1 103 ? 2.659 -9.942 8.551 1.00 78.31 103 ARG A O 1
ATOM 775 N N . GLY A 1 104 ? 2.502 -9.989 6.316 1.00 85.44 104 GLY A N 1
ATOM 776 C CA . GLY A 1 104 ? 1.045 -9.962 6.257 1.00 85.44 104 GLY A CA 1
ATOM 777 C C . GLY A 1 104 ? 0.447 -8.565 6.433 1.00 85.44 104 GLY A C 1
ATOM 778 O O . GLY A 1 104 ? -0.776 -8.444 6.473 1.00 85.44 104 GLY A O 1
ATOM 779 N N . ALA A 1 105 ? 1.261 -7.506 6.509 1.00 89.19 105 ALA A N 1
ATOM 780 C CA . ALA A 1 105 ? 0.750 -6.146 6.633 1.00 89.19 105 ALA A CA 1
ATOM 781 C C . ALA A 1 105 ? 0.187 -5.678 5.286 1.00 89.19 105 ALA A C 1
ATOM 783 O O . ALA A 1 105 ? 0.892 -5.653 4.275 1.00 89.19 105 ALA A O 1
ATOM 784 N N . SER A 1 106 ? -1.097 -5.317 5.274 1.00 94.31 106 SER A N 1
ATOM 785 C CA . SER A 1 106 ? -1.794 -4.869 4.069 1.00 94.31 106 SER A CA 1
ATOM 786 C C . SER A 1 106 ? -1.366 -3.471 3.622 1.00 94.31 106 SER A C 1
ATOM 788 O O . SER A 1 106 ? -0.863 -2.669 4.416 1.00 94.31 106 SER A O 1
ATOM 790 N N . ALA A 1 107 ? -1.643 -3.138 2.359 1.00 94.88 107 ALA A N 1
ATOM 791 C CA . ALA A 1 107 ? -1.508 -1.773 1.850 1.00 94.88 107 ALA A CA 1
ATOM 792 C C . ALA A 1 107 ? -2.231 -0.763 2.763 1.00 94.88 107 ALA A C 1
ATOM 794 O O . ALA A 1 107 ? -1.677 0.273 3.127 1.00 94.88 107 ALA A O 1
ATOM 795 N N . LEU A 1 108 ? -3.445 -1.091 3.217 1.00 96.12 108 LEU A N 1
ATOM 796 C CA . LEU A 1 108 ? -4.216 -0.220 4.103 1.00 96.12 108 LEU A CA 1
ATOM 797 C C . LEU A 1 108 ? -3.532 -0.016 5.464 1.00 96.12 108 LEU A C 1
ATOM 799 O O . LEU A 1 108 ? -3.485 1.112 5.952 1.00 96.12 108 LEU A O 1
ATOM 803 N N . LEU A 1 109 ? -2.954 -1.065 6.058 1.00 95.50 109 LEU A N 1
ATOM 804 C CA . LEU A 1 109 ? -2.205 -0.955 7.315 1.00 95.50 109 LEU A CA 1
ATOM 805 C C . LEU A 1 109 ? -1.000 -0.022 7.182 1.00 95.50 109 LEU A C 1
ATOM 807 O O . LEU A 1 109 ? -0.799 0.838 8.040 1.00 95.50 109 LEU A O 1
ATOM 811 N N . TRP A 1 110 ? -0.243 -0.127 6.089 1.00 95.06 110 TRP A N 1
ATOM 812 C CA . TRP A 1 110 ? 0.879 0.772 5.817 1.00 95.06 110 TRP A CA 1
ATOM 813 C C . TRP A 1 110 ? 0.439 2.226 5.614 1.00 95.06 110 TRP A C 1
ATOM 815 O O . TRP A 1 110 ? 1.070 3.136 6.155 1.00 95.06 110 TRP A O 1
ATOM 825 N N . ALA A 1 111 ? -0.672 2.460 4.910 1.00 95.75 111 ALA A N 1
ATOM 826 C CA . ALA A 1 111 ? -1.233 3.800 4.731 1.00 95.75 111 ALA A CA 1
ATOM 827 C C . ALA A 1 111 ? -1.675 4.423 6.066 1.00 95.75 111 ALA A C 1
ATOM 829 O O . ALA A 1 111 ? -1.428 5.601 6.340 1.00 95.75 111 ALA A O 1
ATOM 830 N N . VAL A 1 112 ? -2.286 3.619 6.943 1.00 96.12 112 VAL A N 1
ATOM 831 C CA . VAL A 1 112 ? -2.624 4.054 8.301 1.00 96.12 112 VAL A CA 1
ATOM 832 C C . VAL A 1 112 ? -1.362 4.313 9.112 1.00 96.12 112 VAL A C 1
ATOM 834 O O . VAL A 1 112 ? -1.299 5.340 9.783 1.00 96.12 112 VAL A O 1
ATOM 837 N N . ALA A 1 113 ? -0.348 3.446 9.037 1.00 94.38 113 ALA A N 1
ATOM 838 C CA . ALA A 1 113 ? 0.918 3.596 9.753 1.00 94.38 113 ALA A CA 1
ATOM 839 C C . ALA A 1 113 ? 1.671 4.874 9.350 1.00 94.38 113 ALA A C 1
ATOM 841 O O . ALA A 1 113 ? 2.194 5.566 10.222 1.00 94.38 113 ALA A O 1
ATOM 842 N N . SER A 1 114 ? 1.648 5.250 8.068 1.00 91.75 114 SER A N 1
ATOM 843 C CA . SER A 1 114 ? 2.218 6.519 7.594 1.00 91.75 114 SER A CA 1
ATOM 844 C C . SER A 1 114 ? 1.348 7.727 7.955 1.00 91.75 114 SER A C 1
ATOM 846 O O . SER A 1 114 ? 1.855 8.828 8.136 1.00 91.75 114 SER A O 1
ATOM 848 N N . GLY A 1 115 ? 0.040 7.526 8.153 1.00 92.88 115 GLY A N 1
ATOM 849 C CA . GLY A 1 115 ? -0.902 8.599 8.480 1.00 92.88 115 GLY A CA 1
ATOM 850 C C . GLY A 1 115 ? -1.345 9.406 7.261 1.00 92.88 115 GLY A C 1
ATOM 851 O O . GLY A 1 115 ? -1.937 10.473 7.417 1.00 92.88 115 GLY A O 1
ATOM 852 N N . ASN A 1 116 ? -1.076 8.905 6.055 1.00 93.06 116 ASN A N 1
ATOM 853 C CA . ASN A 1 116 ? -1.453 9.562 4.815 1.00 93.06 116 ASN A CA 1
ATOM 854 C C . ASN A 1 116 ? -2.933 9.292 4.498 1.00 93.06 116 ASN A C 1
ATOM 856 O O . ASN A 1 116 ? -3.291 8.263 3.922 1.00 93.06 116 ASN A O 1
ATOM 860 N N . ILE A 1 117 ? -3.803 10.226 4.891 1.00 94.12 117 ILE A N 1
ATOM 861 C CA . ILE A 1 117 ? -5.256 10.085 4.738 1.00 94.12 117 ILE A CA 1
ATOM 862 C C . ILE A 1 117 ? -5.698 9.975 3.273 1.00 94.12 117 ILE A C 1
ATOM 864 O O . ILE A 1 117 ? -6.677 9.286 2.993 1.00 94.12 117 ILE A O 1
ATOM 868 N N . ASP A 1 118 ? -4.978 10.600 2.339 1.00 94.81 118 ASP A N 1
ATOM 869 C CA . ASP A 1 118 ? -5.318 10.558 0.915 1.00 94.81 118 ASP A CA 1
ATOM 870 C C . ASP A 1 118 ? -5.063 9.168 0.333 1.00 94.81 118 ASP A C 1
ATOM 872 O O . ASP A 1 118 ? -5.904 8.627 -0.386 1.00 94.81 118 ASP A O 1
ATOM 876 N N . VAL A 1 119 ? -3.947 8.543 0.717 1.00 95.25 119 VAL A N 1
ATOM 877 C CA . VAL A 1 119 ? -3.648 7.153 0.348 1.00 95.25 119 VAL A CA 1
ATOM 878 C C . VAL A 1 119 ? -4.646 6.190 0.998 1.00 95.25 119 VAL A C 1
ATOM 880 O O . VAL A 1 119 ? -5.126 5.281 0.323 1.00 95.25 119 VAL A O 1
ATOM 883 N N . VAL A 1 120 ? -5.031 6.413 2.263 1.00 95.62 120 VAL A N 1
ATOM 884 C CA . VAL A 1 120 ? -6.092 5.622 2.917 1.00 95.62 120 VAL A CA 1
ATOM 885 C C . VAL A 1 120 ? -7.400 5.720 2.128 1.00 95.62 120 VAL A C 1
ATOM 887 O O . VAL A 1 120 ? -7.990 4.695 1.803 1.00 95.62 120 VAL A O 1
ATOM 890 N N . ARG A 1 121 ? -7.846 6.932 1.769 1.00 94.94 121 ARG A N 1
ATOM 891 C CA . ARG A 1 121 ? -9.066 7.126 0.966 1.00 94.94 121 ARG A CA 1
ATOM 892 C C . ARG A 1 121 ? -8.987 6.407 -0.371 1.00 94.94 121 ARG A C 1
ATOM 894 O O . ARG A 1 121 ? -9.946 5.745 -0.750 1.00 94.94 121 ARG A O 1
ATOM 901 N N . LEU A 1 122 ? -7.860 6.527 -1.065 1.00 94.94 122 LEU A N 1
ATOM 902 C CA . LEU A 1 122 ? -7.666 5.915 -2.373 1.00 94.94 122 LEU A CA 1
ATOM 903 C C . LEU A 1 122 ? -7.727 4.380 -2.309 1.00 94.94 122 LEU A C 1
ATOM 905 O O . LEU A 1 122 ? -8.358 3.759 -3.159 1.00 94.94 122 LEU A O 1
ATOM 909 N N . LEU A 1 123 ? -7.115 3.769 -1.292 1.00 95.44 123 LEU A N 1
ATOM 910 C CA . LEU A 1 123 ? -7.175 2.320 -1.086 1.00 95.44 123 LEU A CA 1
ATOM 911 C C . LEU A 1 123 ? -8.596 1.848 -0.758 1.00 95.44 123 LEU A C 1
ATOM 913 O O . LEU A 1 123 ? -9.041 0.839 -1.299 1.00 95.44 123 LEU A O 1
ATOM 917 N N . LEU A 1 124 ? -9.334 2.595 0.070 1.00 94.62 124 LEU A N 1
ATOM 918 C CA . LEU A 1 124 ? -10.738 2.289 0.367 1.00 94.62 124 LEU A CA 1
ATOM 919 C C . LEU A 1 124 ? -11.616 2.390 -0.889 1.00 94.62 124 LEU A C 1
ATOM 921 O O . LEU A 1 124 ? -12.387 1.476 -1.152 1.00 94.62 124 LEU A O 1
ATOM 925 N N . GLN A 1 125 ? -11.432 3.426 -1.721 1.00 93.94 125 GLN A N 1
ATOM 926 C CA . GLN A 1 125 ? -12.112 3.552 -3.025 1.00 93.94 125 GLN A CA 1
ATOM 927 C C . GLN A 1 125 ? -11.839 2.373 -3.954 1.00 93.94 125 GLN A C 1
ATOM 929 O O . GLN A 1 125 ? -12.694 2.005 -4.754 1.00 93.94 125 GLN A O 1
ATOM 934 N N . ALA A 1 126 ? -10.639 1.802 -3.870 1.00 93.31 126 ALA A N 1
ATOM 935 C CA . ALA A 1 126 ? -10.265 0.643 -4.660 1.00 93.31 126 ALA A CA 1
ATOM 936 C C . ALA A 1 126 ? -10.804 -0.682 -4.093 1.00 93.31 126 ALA A C 1
ATOM 938 O O . ALA A 1 126 ? -10.657 -1.704 -4.753 1.00 93.31 126 ALA A O 1
ATOM 939 N N . GLY A 1 127 ? -11.443 -0.683 -2.916 1.00 93.56 127 GLY A N 1
ATOM 940 C CA . GLY A 1 127 ? -12.003 -1.881 -2.287 1.00 93.56 127 GLY A CA 1
ATOM 941 C C . GLY A 1 127 ? -11.060 -2.578 -1.301 1.00 93.56 127 GLY A C 1
ATOM 942 O O . GLY A 1 127 ? -11.134 -3.797 -1.136 1.00 93.56 127 GLY A O 1
ATOM 943 N N . ALA A 1 128 ? -10.152 -1.837 -0.656 1.00 94.69 128 ALA A N 1
ATOM 944 C CA . ALA A 1 128 ? -9.350 -2.379 0.439 1.00 94.69 128 ALA A CA 1
ATOM 945 C C . ALA A 1 128 ? -10.237 -2.772 1.636 1.00 94.69 128 ALA A C 1
ATOM 947 O O . ALA A 1 128 ? -11.047 -1.982 2.122 1.00 94.69 128 ALA A O 1
ATOM 948 N N . ALA A 1 129 ? -10.041 -3.987 2.139 1.00 93.25 129 ALA A N 1
ATOM 949 C CA . ALA A 1 129 ? -10.753 -4.556 3.270 1.00 93.25 129 ALA A CA 1
ATOM 950 C C . ALA A 1 129 ? -10.310 -3.888 4.579 1.00 93.25 129 ALA A C 1
ATOM 952 O O . ALA A 1 129 ? -9.151 -3.978 4.992 1.00 93.25 129 ALA A O 1
ATOM 953 N N . VAL A 1 130 ? -11.253 -3.215 5.242 1.00 91.44 130 VAL A N 1
ATOM 954 C CA . VAL A 1 130 ? -11.027 -2.480 6.500 1.00 91.44 130 VAL A CA 1
ATOM 955 C C . VAL A 1 130 ? -10.790 -3.389 7.707 1.00 91.44 130 VAL A C 1
ATOM 957 O O . VAL A 1 130 ? -10.178 -2.968 8.688 1.00 91.44 130 VAL A O 1
ATOM 960 N N . ASP A 1 131 ? -11.285 -4.621 7.635 1.00 90.69 131 ASP A N 1
ATOM 961 C CA . ASP A 1 131 ? -11.284 -5.633 8.691 1.00 90.69 131 ASP A CA 1
ATOM 962 C C . ASP A 1 131 ? -10.094 -6.597 8.603 1.00 90.69 131 ASP A C 1
ATOM 964 O O . ASP A 1 131 ? -9.862 -7.383 9.523 1.00 90.69 131 ASP A O 1
ATOM 968 N N . ARG A 1 132 ? -9.301 -6.522 7.530 1.00 89.00 132 ARG A N 1
ATOM 969 C CA . ARG A 1 132 ? -8.125 -7.373 7.359 1.00 89.00 132 ARG A CA 1
ATOM 970 C C . ARG A 1 132 ? -7.046 -7.002 8.377 1.00 89.00 132 ARG A C 1
ATOM 972 O O . ARG A 1 132 ? -6.553 -5.873 8.399 1.00 89.00 132 ARG A O 1
ATOM 979 N N . ALA A 1 133 ? -6.679 -7.979 9.198 1.00 89.44 133 ALA A N 1
ATOM 980 C CA . ALA A 1 133 ? -5.603 -7.873 10.170 1.00 89.44 133 ALA A CA 1
ATOM 981 C C . ALA A 1 133 ? -4.268 -8.401 9.619 1.00 89.44 133 ALA A C 1
ATOM 983 O O . ALA A 1 133 ? -4.260 -9.258 8.731 1.00 89.44 133 ALA A O 1
ATOM 984 N N . ASP A 1 134 ? -3.155 -7.899 10.157 1.00 89.00 134 ASP A N 1
ATOM 985 C CA . ASP A 1 134 ? -1.831 -8.502 9.960 1.00 89.00 134 ASP A CA 1
ATOM 986 C C . ASP A 1 134 ? -1.639 -9.785 10.793 1.00 89.00 134 ASP A C 1
ATOM 988 O O . ASP A 1 134 ? -2.559 -10.270 11.458 1.00 89.00 134 ASP A O 1
ATOM 992 N N . ALA A 1 135 ? -0.427 -10.349 10.750 1.00 88.69 135 ALA A N 1
ATOM 993 C CA . ALA A 1 135 ? -0.068 -11.560 11.486 1.00 88.69 135 ALA A CA 1
ATOM 994 C C . ALA A 1 135 ? -0.197 -11.426 13.018 1.00 88.69 135 ALA A C 1
ATOM 996 O O . ALA A 1 135 ? -0.376 -12.438 13.694 1.00 88.69 135 ALA A O 1
ATOM 997 N N . ASP A 1 136 ? -0.156 -10.202 13.554 1.00 88.38 136 ASP A N 1
ATOM 998 C CA . ASP A 1 136 ? -0.319 -9.911 14.983 1.00 88.38 136 ASP A CA 1
ATOM 999 C C . ASP A 1 136 ? -1.789 -9.628 15.358 1.00 88.38 136 ASP A C 1
ATOM 1001 O O . ASP A 1 136 ? -2.098 -9.285 16.503 1.00 88.38 136 ASP A O 1
ATOM 1005 N N . GLY A 1 137 ? -2.721 -9.758 14.406 1.00 90.81 137 GLY A N 1
ATOM 1006 C CA . GLY A 1 137 ? -4.138 -9.471 14.618 1.00 90.81 137 GLY A CA 1
ATOM 1007 C C . GLY A 1 137 ? -4.470 -7.974 14.622 1.00 90.81 137 GLY A C 1
ATOM 1008 O O . GLY A 1 137 ? -5.567 -7.591 15.034 1.00 90.81 137 GLY A O 1
ATOM 1009 N N . ILE A 1 138 ? -3.557 -7.107 14.173 1.00 92.62 138 ILE A N 1
ATOM 1010 C CA . ILE A 1 138 ? -3.775 -5.660 14.141 1.00 92.62 138 ILE A CA 1
ATOM 1011 C C . ILE A 1 138 ? -4.541 -5.273 12.878 1.00 92.62 138 ILE A C 1
ATOM 1013 O O . ILE A 1 138 ? -4.073 -5.467 11.760 1.00 92.62 138 ILE A O 1
ATOM 1017 N N . THR A 1 139 ? -5.715 -4.666 13.062 1.00 94.06 139 THR A N 1
ATOM 1018 C CA . THR A 1 139 ? -6.499 -4.066 11.970 1.00 94.06 139 THR A CA 1
ATOM 1019 C C . THR A 1 139 ? -6.095 -2.614 11.718 1.00 94.06 139 THR A C 1
ATOM 1021 O O . THR A 1 139 ? -5.527 -1.942 12.587 1.00 94.06 139 THR A O 1
ATOM 1024 N N . ALA A 1 140 ? -6.469 -2.090 10.548 1.00 94.44 140 ALA A N 1
ATOM 1025 C CA . ALA A 1 140 ? -6.303 -0.678 10.208 1.00 94.44 140 ALA A CA 1
ATOM 1026 C C . ALA A 1 140 ? -6.928 0.253 11.266 1.00 94.44 140 ALA A C 1
ATOM 1028 O O . ALA A 1 140 ? -6.321 1.255 11.651 1.00 94.44 140 ALA A O 1
ATOM 1029 N N . LEU A 1 141 ? -8.113 -0.091 11.787 1.00 95.06 141 LEU A N 1
ATOM 1030 C CA . LEU A 1 141 ? -8.787 0.710 12.811 1.00 95.06 141 LEU A CA 1
ATOM 1031 C C . LEU A 1 141 ? -8.036 0.663 14.147 1.00 95.06 141 LEU A C 1
ATOM 1033 O O . LEU A 1 141 ? -7.754 1.713 14.723 1.00 95.06 141 LEU A O 1
ATOM 1037 N N . THR A 1 142 ? -7.653 -0.533 14.604 1.00 95.25 142 THR A N 1
ATOM 1038 C CA . THR A 1 142 ? -6.897 -0.705 15.855 1.00 95.25 142 THR A CA 1
ATOM 1039 C C . THR A 1 142 ? -5.572 0.056 15.808 1.00 95.25 142 THR A C 1
ATOM 1041 O O . THR A 1 142 ? -5.179 0.694 16.786 1.00 95.25 142 THR A O 1
ATOM 1044 N N . LEU A 1 143 ? -4.885 0.039 14.662 1.00 95.44 143 LEU A N 1
ATOM 1045 C CA . LEU A 1 143 ? -3.651 0.793 14.471 1.00 95.44 143 LEU A CA 1
ATOM 1046 C C . LEU A 1 143 ? -3.888 2.308 14.522 1.00 95.44 143 LEU A C 1
ATOM 1048 O O . LEU A 1 143 ? -3.142 3.019 15.199 1.00 95.44 143 LEU A O 1
ATOM 1052 N N . ALA A 1 144 ? -4.931 2.803 13.847 1.00 96.06 144 ALA A N 1
ATOM 1053 C CA . ALA A 1 144 ? -5.283 4.221 13.851 1.00 96.06 144 ALA A CA 1
ATOM 1054 C C . ALA A 1 144 ? -5.604 4.725 15.267 1.00 96.06 144 ALA A C 1
ATOM 1056 O O . ALA A 1 144 ? -5.157 5.806 15.647 1.00 96.06 144 ALA A O 1
ATOM 1057 N N . GLU A 1 145 ? -6.324 3.938 16.068 1.00 95.38 145 GLU A N 1
ATOM 1058 C CA . GLU A 1 145 ? -6.635 4.264 17.465 1.00 95.38 145 GLU A CA 1
ATOM 1059 C C . GLU A 1 145 ? -5.380 4.284 18.345 1.00 95.38 145 GLU A C 1
ATOM 1061 O O . GLU A 1 145 ? -5.146 5.264 19.054 1.00 95.38 145 GLU A O 1
ATOM 1066 N N . ARG A 1 146 ? -4.524 3.254 18.249 1.00 95.81 146 ARG A N 1
ATOM 1067 C CA . ARG A 1 146 ? -3.257 3.176 19.002 1.00 95.81 146 ARG A CA 1
ATOM 1068 C C . ARG A 1 146 ? -2.326 4.351 18.707 1.00 95.81 146 ARG A C 1
ATOM 1070 O O . ARG A 1 146 ? -1.625 4.811 19.602 1.00 95.81 146 ARG A O 1
ATOM 1077 N N . GLN A 1 147 ? -2.322 4.829 17.463 1.00 95.56 147 GLN A N 1
ATOM 1078 C CA . GLN A 1 147 ? -1.514 5.970 17.026 1.00 95.56 147 GLN A CA 1
ATOM 1079 C C . GLN A 1 147 ? -2.244 7.318 17.141 1.00 95.56 147 GLN A C 1
ATOM 1081 O O . GLN A 1 147 ? -1.716 8.330 16.689 1.00 95.56 147 GLN A O 1
ATOM 1086 N N . GLN A 1 148 ? -3.451 7.351 17.719 1.00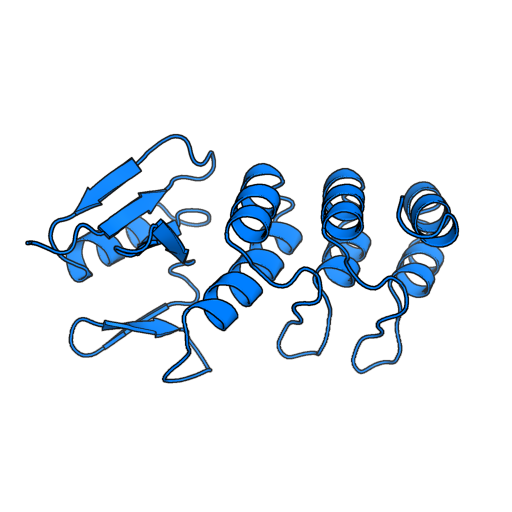 96.38 148 GLN A N 1
ATOM 1087 C CA . GLN A 1 148 ? -4.271 8.559 17.894 1.00 96.38 148 GLN A CA 1
ATOM 1088 C C . GLN A 1 148 ? -4.591 9.302 16.579 1.00 96.38 148 GLN A C 1
ATOM 1090 O O . GLN A 1 148 ? -4.804 10.514 16.553 1.00 96.38 148 GLN A O 1
ATOM 1095 N N . LYS A 1 149 ? -4.689 8.572 15.463 1.00 95.50 149 LYS A N 1
ATOM 1096 C CA . LYS A 1 149 ? -5.032 9.093 14.131 1.00 95.50 149 LYS A CA 1
ATOM 1097 C C . LYS A 1 149 ? -6.545 9.242 13.986 1.00 95.50 149 LYS A C 1
ATOM 1099 O O . LYS A 1 149 ? -7.189 8.521 13.227 1.00 95.50 149 LYS A O 1
ATOM 1104 N N . THR A 1 150 ? -7.119 10.183 14.732 1.00 94.75 150 THR A N 1
ATOM 1105 C CA . THR A 1 150 ? -8.575 10.369 14.891 1.00 94.75 150 THR A CA 1
ATOM 1106 C C . THR A 1 150 ? -9.331 10.517 13.569 1.00 94.75 150 THR A C 1
ATOM 110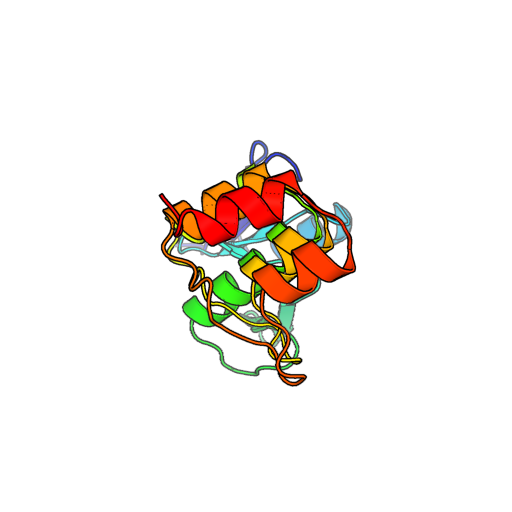8 O O . THR A 1 150 ? -10.360 9.869 13.389 1.00 94.75 150 THR A O 1
ATOM 1111 N N . ALA A 1 151 ? -8.808 11.301 12.621 1.00 94.81 151 ALA A N 1
ATOM 1112 C CA . ALA A 1 151 ? -9.425 11.486 11.305 1.00 94.81 151 ALA A CA 1
ATOM 1113 C C . ALA A 1 151 ? -9.461 10.187 10.479 1.00 94.81 151 ALA A C 1
ATOM 1115 O O . ALA A 1 151 ? -10.465 9.879 9.840 1.00 94.81 151 ALA A O 1
ATOM 1116 N N . ILE A 1 152 ? -8.386 9.395 10.531 1.00 95.38 152 ILE A N 1
ATOM 1117 C CA . ILE A 1 152 ? -8.295 8.103 9.839 1.00 95.38 152 ILE A CA 1
ATOM 1118 C C . ILE A 1 152 ? -9.191 7.069 10.525 1.00 95.38 152 ILE A C 1
ATOM 1120 O O . ILE A 1 152 ? -9.921 6.353 9.849 1.00 95.38 152 ILE A O 1
ATOM 1124 N N . ALA A 1 153 ? -9.213 7.030 11.859 1.00 95.25 153 ALA A N 1
ATOM 1125 C CA . ALA A 1 153 ? -10.115 6.157 12.606 1.00 95.25 153 ALA A CA 1
ATOM 1126 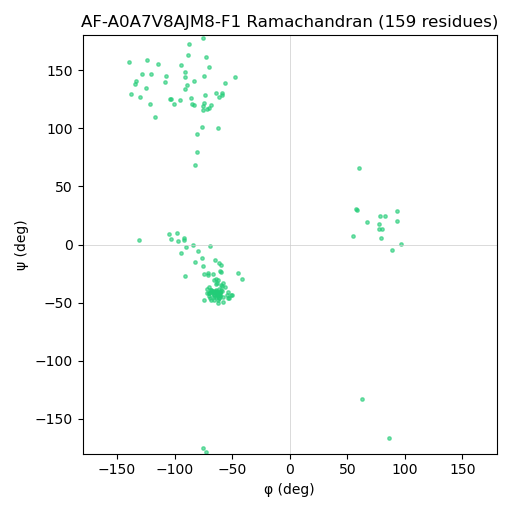C C . ALA A 1 153 ? -11.590 6.470 12.295 1.00 95.25 153 ALA A C 1
ATOM 1128 O O . ALA A 1 153 ? -12.388 5.557 12.106 1.00 95.25 153 ALA A O 1
ATOM 1129 N N . ALA A 1 154 ? -11.958 7.752 12.191 1.00 93.88 154 ALA A N 1
ATOM 1130 C CA . ALA A 1 154 ? -13.299 8.159 11.777 1.00 93.88 154 ALA A CA 1
ATOM 1131 C C . ALA A 1 154 ? -13.626 7.701 10.345 1.00 93.88 154 ALA A C 1
ATOM 1133 O O . ALA A 1 154 ? -14.707 7.165 10.112 1.00 93.88 154 ALA A O 1
ATOM 1134 N N . LEU A 1 155 ? -12.680 7.848 9.411 1.00 93.75 155 LEU A N 1
ATOM 1135 C CA . LEU A 1 155 ? -12.832 7.386 8.029 1.00 93.75 155 LEU A CA 1
ATOM 1136 C C . LEU A 1 155 ? -13.038 5.864 7.940 1.00 93.75 155 LEU A C 1
ATOM 1138 O O . LEU A 1 155 ? -13.909 5.410 7.205 1.00 93.75 155 LEU A O 1
ATOM 1142 N N . LEU A 1 156 ? -12.270 5.086 8.704 1.00 92.81 156 LEU A N 1
ATOM 1143 C CA . LEU A 1 156 ? -12.374 3.625 8.730 1.00 92.81 156 LEU A CA 1
ATOM 1144 C C . LEU A 1 156 ? -13.694 3.152 9.355 1.00 92.81 156 LEU A C 1
ATOM 1146 O O . LEU A 1 156 ? -14.317 2.231 8.835 1.00 92.81 156 LEU A O 1
ATOM 1150 N N . ARG A 1 157 ? -14.170 3.811 10.424 1.00 90.88 157 ARG A N 1
ATOM 1151 C CA . ARG A 1 157 ? -15.480 3.506 11.037 1.00 90.88 157 ARG A CA 1
ATOM 1152 C C . ARG A 1 157 ? -16.657 3.818 10.121 1.00 90.88 157 ARG A C 1
ATOM 1154 O O . ARG A 1 157 ? -17.676 3.145 10.209 1.00 90.88 157 ARG A O 1
ATOM 1161 N N . ALA A 1 158 ? -16.519 4.817 9.253 1.00 85.25 158 ALA A N 1
ATOM 1162 C CA . ALA A 1 158 ? -17.540 5.158 8.268 1.00 85.25 158 ALA A CA 1
ATOM 1163 C C . ALA A 1 158 ? -17.693 4.099 7.155 1.00 85.25 158 ALA A C 1
ATOM 1165 O O . ALA A 1 158 ? -18.563 4.255 6.307 1.00 85.25 158 ALA A O 1
ATOM 1166 N N . GLY A 1 159 ? -16.896 3.022 7.166 1.00 66.81 159 GLY A N 1
ATOM 1167 C CA . GLY A 1 159 ? -17.136 1.847 6.329 1.00 66.81 159 GLY A CA 1
ATOM 1168 C C . GLY A 1 159 ? -16.631 1.954 4.894 1.00 66.81 159 GLY A C 1
ATOM 1169 O O . GLY A 1 159 ? -17.142 1.241 4.045 1.00 66.81 159 GLY A O 1
ATOM 1170 N N . GLY A 1 160 ? -15.629 2.798 4.623 1.00 63.66 160 GLY A N 1
ATOM 1171 C CA . GLY A 1 160 ? -14.984 2.843 3.309 1.00 63.66 160 GLY A CA 1
ATOM 1172 C C . GLY A 1 160 ? -15.940 3.199 2.166 1.00 63.66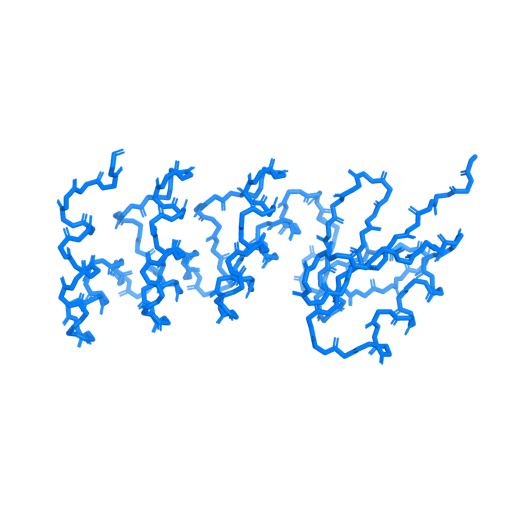 160 GLY A C 1
ATOM 1173 O O . GLY A 1 160 ? -16.141 2.370 1.304 1.00 63.66 160 GLY A O 1
ATOM 1174 N N . ILE A 1 161 ? -16.462 4.434 2.187 1.00 50.38 161 ILE A N 1
ATOM 1175 C CA . ILE A 1 161 ? -17.132 5.188 1.092 1.00 50.38 161 ILE A CA 1
ATOM 1176 C C . ILE A 1 161 ? -18.161 4.448 0.229 1.00 50.38 161 ILE A C 1
ATOM 1178 O O . ILE A 1 161 ? -17.776 3.645 -0.642 1.00 50.38 161 ILE A O 1
#

Solvent-accessible surface area (backbone atoms only — not comparable to full-atom values): 8861 Å² total; per-residue (Å²): 129,78,60,48,22,32,31,31,40,82,77,72,76,48,76,49,79,25,73,41,63,69,62,34,50,54,53,28,62,73,67,40,92,62,26,22,42,20,44,77,86,70,49,63,38,49,58,93,47,43,43,80,56,97,90,36,86,30,45,68,95,61,60,91,66,62,77,58,62,54,27,21,54,45,31,39,48,24,35,67,70,62,38,54,73,50,33,52,52,28,48,75,73,61,21,54,42,67,26,54,51,100,67,41,45,29,33,54,40,40,15,45,73,73,60,42,58,67,51,36,50,53,32,26,75,65,64,30,64,68,79,56,44,28,79,87,65,51,24,35,47,59,49,17,56,77,70,65,36,60,71,54,30,52,49,55,73,67,63,46,127

pLDDT: mean 78.97, std 14.51, range [41.06, 96.38]

Mean predicted aligned error: 8.58 Å

Nearest PDB structures (foldseek):
  7z72-assembly1_B  TM=9.648E-01  e=5.312E-06  synthetic construct
  7tbo-assembly2_B  TM=9.818E-01  e=7.003E-06  synthetic construct
  9f24-assembly1_C  TM=9.688E-01  e=9.757E-06  synthetic construct
  5ooy-assembly2_E  TM=9.496E-01  e=1.217E-05  synthetic construct
  5aar-assembly1_A  TM=9.564E-01  e=1.386E-04  Arabidopsis thaliana

Foldseek 3Di:
DQWWKWKAAQQSPDTDTDSADVVQLVVQVVRDPRIWIATSVRDTADSVQWDDDPRDTDGPPPGDDDPALRLLVQLLVCLLVVSLVSVLVSLVVPHDLQRADPQQQGSLLSNLVVLNVSSNLSSLVSPHDQCRATPVNDGSLNSCVVVVSVVSNVCSVVPRD

Sequence (161 aa):
MPSRYYVLADSCAEVVGFDDLVTAETAVLARGEGAYLVDTQGVPYQPSLLRVEGGRLLYMGLGHINHRQGLDANLIEGVQKGALPMVKAFLTKGADPNATDTRGASALLWAVASGNIDVVRLLLQAGAAVDRADADGITALTLAERQQKTAIAALLRAGGI